Protein AF-A0A7X7J1E5-F1 (afdb_monomer)

pLDDT: mean 94.45, std 4.94, range [68.06, 98.44]

Structure (mmCIF, N/CA/C/O backbone):
data_AF-A0A7X7J1E5-F1
#
_en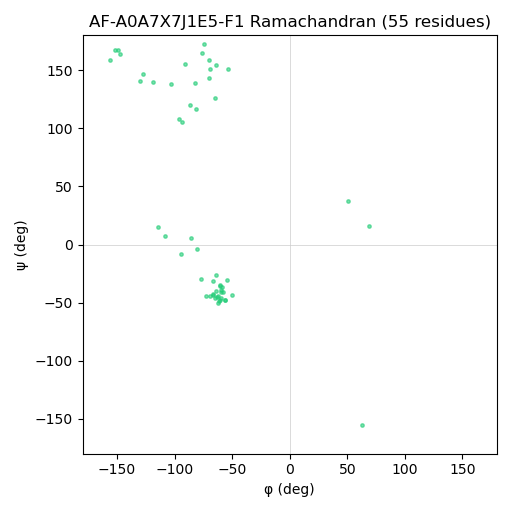try.id   AF-A0A7X7J1E5-F1
#
loop_
_atom_site.group_PDB
_atom_site.id
_atom_site.type_symbol
_atom_site.label_atom_id
_atom_site.label_alt_id
_atom_site.label_comp_id
_atom_site.label_asym_id
_atom_site.label_entity_id
_atom_site.label_seq_id
_atom_site.pdbx_PDB_ins_code
_atom_site.Cartn_x
_atom_site.Cartn_y
_atom_site.Cartn_z
_atom_site.occupancy
_atom_site.B_iso_or_equiv
_atom_site.auth_seq_id
_atom_site.auth_comp_id
_atom_site.auth_asym_id
_atom_site.auth_atom_id
_atom_site.pdbx_PDB_model_num
ATOM 1 N N . MET A 1 1 ? -18.234 -2.746 7.266 1.00 82.12 1 MET A N 1
ATOM 2 C CA . MET A 1 1 ? -16.782 -3.017 7.348 1.00 82.12 1 MET A CA 1
ATOM 3 C C . MET A 1 1 ? -16.037 -1.715 7.129 1.00 82.12 1 MET A C 1
ATOM 5 O O . MET A 1 1 ? -16.578 -0.855 6.438 1.00 82.12 1 MET A O 1
ATOM 9 N N . MET A 1 2 ? -14.871 -1.543 7.750 1.00 94.56 2 MET A N 1
ATOM 10 C CA . MET A 1 2 ? -14.040 -0.351 7.565 1.00 94.56 2 MET A CA 1
ATOM 11 C C . MET A 1 2 ? -13.458 -0.329 6.149 1.00 94.56 2 MET A C 1
ATOM 13 O O . MET A 1 2 ? -13.218 -1.376 5.544 1.00 94.56 2 MET A O 1
ATOM 17 N N . THR A 1 3 ? -13.201 0.863 5.618 1.00 97.56 3 THR A N 1
ATOM 18 C CA . THR A 1 3 ? -12.343 0.995 4.436 1.00 97.56 3 THR A CA 1
ATOM 19 C C . THR A 1 3 ? -10.891 0.672 4.800 1.00 97.56 3 THR A C 1
ATOM 21 O O . THR A 1 3 ? -10.493 0.798 5.959 1.00 97.56 3 THR A O 1
ATOM 24 N N . LYS A 1 4 ? -10.068 0.318 3.803 1.00 96.69 4 LYS A N 1
ATOM 25 C CA . LYS A 1 4 ? -8.619 0.096 3.980 1.00 96.69 4 LYS A CA 1
ATOM 26 C C . LYS A 1 4 ? -7.936 1.260 4.708 1.00 96.69 4 LYS A C 1
ATOM 28 O O . LYS A 1 4 ? -7.187 1.069 5.661 1.00 96.69 4 LYS A O 1
ATOM 33 N N . ARG A 1 5 ? -8.286 2.493 4.324 1.00 96.88 5 ARG A N 1
ATOM 34 C CA . ARG A 1 5 ? -7.793 3.714 4.971 1.00 96.88 5 ARG A CA 1
ATOM 35 C C . ARG A 1 5 ? -8.225 3.808 6.437 1.00 96.88 5 ARG A C 1
ATOM 37 O O . ARG A 1 5 ? -7.375 4.011 7.297 1.00 96.88 5 ARG A O 1
ATOM 44 N N . GLN A 1 6 ? -9.516 3.633 6.723 1.00 98.12 6 GLN A N 1
ATOM 45 C CA . GLN A 1 6 ? -10.040 3.687 8.094 1.00 98.12 6 GLN A CA 1
ATOM 46 C C . GLN A 1 6 ? -9.385 2.639 8.998 1.00 98.12 6 GLN A C 1
ATOM 48 O O . GLN A 1 6 ? -9.106 2.912 10.163 1.00 98.12 6 GLN A O 1
ATOM 53 N N . ARG A 1 7 ? -9.100 1.452 8.454 1.00 97.81 7 ARG A N 1
ATOM 54 C CA . ARG A 1 7 ? -8.404 0.375 9.159 1.00 97.81 7 ARG A CA 1
ATOM 55 C C . ARG A 1 7 ? -7.006 0.797 9.604 1.00 97.81 7 ARG A C 1
ATOM 57 O O . ARG A 1 7 ? -6.655 0.617 10.768 1.00 97.81 7 ARG A O 1
ATOM 64 N N . VAL A 1 8 ? -6.230 1.398 8.701 1.00 97.38 8 VAL A N 1
ATOM 65 C CA . VAL A 1 8 ? -4.889 1.918 9.011 1.00 97.38 8 VAL A CA 1
ATOM 66 C C . VAL A 1 8 ? -4.970 3.071 10.014 1.00 97.38 8 VAL A C 1
ATOM 68 O O . VAL A 1 8 ? -4.248 3.067 11.009 1.00 97.38 8 VAL A O 1
ATOM 71 N N . GLU A 1 9 ? -5.879 4.026 9.808 1.00 98.00 9 GLU A N 1
ATOM 72 C CA . GLU A 1 9 ? -6.071 5.166 10.716 1.00 98.00 9 GLU A CA 1
ATOM 73 C C . GLU A 1 9 ? -6.448 4.721 12.136 1.00 98.00 9 GLU A C 1
ATOM 75 O O . GLU A 1 9 ? -5.894 5.241 13.103 1.00 98.00 9 GLU A O 1
ATOM 80 N N . SER A 1 10 ? -7.317 3.714 12.273 1.00 98.25 10 SER A N 1
ATOM 81 C CA . SER A 1 10 ? -7.683 3.118 13.563 1.00 98.25 10 SER A CA 1
ATOM 82 C C . SER A 1 10 ? -6.452 2.609 14.315 1.00 98.25 10 SER A C 1
ATOM 84 O O . SER A 1 10 ? -6.278 2.924 15.491 1.00 98.25 10 SER A O 1
ATOM 86 N N . VAL A 1 11 ? -5.568 1.863 13.641 1.00 97.81 11 VAL A N 1
ATOM 87 C CA . VAL A 1 11 ? -4.330 1.352 14.254 1.00 97.81 11 VAL A CA 1
ATOM 88 C C . VAL A 1 11 ? -3.422 2.496 14.701 1.00 97.81 11 VAL A C 1
ATOM 90 O O . VAL A 1 11 ? -2.916 2.471 15.821 1.00 97.81 11 VAL A O 1
ATOM 93 N N . LEU A 1 12 ? -3.250 3.524 13.866 1.00 97.75 12 LEU A N 1
ATOM 94 C CA . LEU A 1 12 ? -2.422 4.690 14.194 1.00 97.75 12 LEU A CA 1
ATOM 95 C C . LEU A 1 12 ? -2.964 5.490 15.391 1.00 97.75 12 LEU A C 1
ATOM 97 O O . LEU 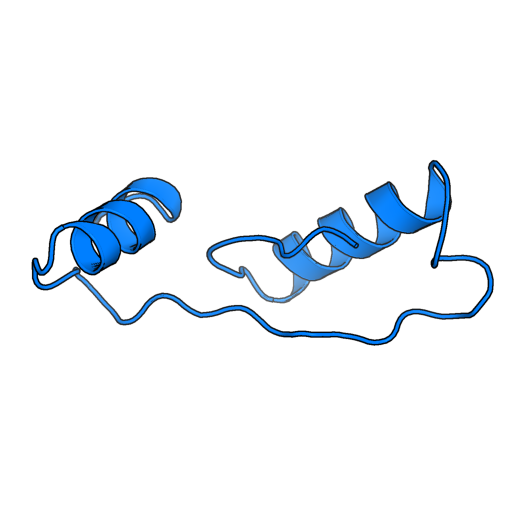A 1 12 ? -2.193 6.123 16.106 1.00 97.75 12 LEU A O 1
ATOM 101 N N . GLN A 1 13 ? -4.271 5.432 15.639 1.00 98.25 13 GLN A N 1
ATOM 102 C CA . GLN A 1 13 ? -4.931 6.035 16.802 1.00 98.25 13 GLN A CA 1
ATOM 103 C C . GLN A 1 13 ? -4.927 5.127 18.047 1.00 98.25 13 GLN A C 1
ATOM 105 O O . GLN A 1 13 ? -5.575 5.443 19.048 1.00 98.25 13 GLN A O 1
ATOM 110 N N . GLY A 1 14 ? -4.248 3.977 17.998 1.00 98.12 14 GLY A N 1
ATOM 111 C CA . GLY A 1 14 ? -4.251 2.988 19.078 1.00 98.12 14 GLY A CA 1
ATOM 112 C C . GLY A 1 14 ? -5.598 2.281 19.271 1.00 98.12 14 GLY A C 1
ATOM 113 O O . GLY A 1 14 ? -5.826 1.674 20.315 1.00 98.12 14 GLY A O 1
ATOM 114 N N . GLN A 1 15 ? -6.503 2.367 18.293 1.00 98.44 15 GLN A N 1
ATOM 115 C CA . GLN A 1 15 ? -7.808 1.710 18.305 1.00 98.44 15 GLN A CA 1
ATOM 116 C C . GLN A 1 15 ? -7.734 0.328 17.647 1.00 98.44 15 GLN A C 1
ATOM 118 O O . GLN A 1 15 ? -6.898 0.070 16.777 1.00 98.44 15 GLN A O 1
ATOM 123 N N . ARG A 1 16 ? -8.655 -0.567 18.022 1.00 97.81 16 ARG A N 1
ATOM 124 C CA . ARG A 1 16 ? -8.748 -1.907 17.431 1.00 97.81 16 ARG A CA 1
ATOM 125 C C . ARG A 1 16 ? -9.515 -1.863 16.095 1.00 97.81 16 ARG A C 1
ATOM 127 O O . ARG A 1 16 ? -10.710 -1.568 16.126 1.00 97.81 16 ARG A O 1
ATOM 134 N N . PRO A 1 17 ? -8.880 -2.194 14.955 1.00 98.06 17 PRO A N 1
ATOM 135 C CA . PRO A 1 17 ? -9.564 -2.266 13.664 1.00 98.06 17 PRO A CA 1
ATOM 136 C C . PRO A 1 17 ? -10.449 -3.519 13.531 1.00 98.06 17 PRO A C 1
ATOM 138 O O . PRO A 1 17 ? -10.396 -4.429 14.362 1.00 98.06 17 PRO A O 1
ATOM 141 N N . ASP A 1 18 ? -11.231 -3.591 12.448 1.00 97.50 18 ASP A N 1
ATOM 142 C CA . ASP A 1 18 ? -12.052 -4.760 12.099 1.00 97.50 18 ASP A CA 1
ATOM 143 C C . ASP A 1 18 ? -11.223 -6.005 11.720 1.00 97.50 18 ASP A C 1
ATOM 145 O O . ASP A 1 18 ? -11.625 -7.129 12.021 1.00 97.50 18 ASP A O 1
ATOM 149 N N . CYS A 1 19 ? -10.040 -5.812 11.139 1.00 96.38 19 CYS A N 1
ATOM 150 C CA . CYS A 1 19 ? -8.972 -6.805 11.0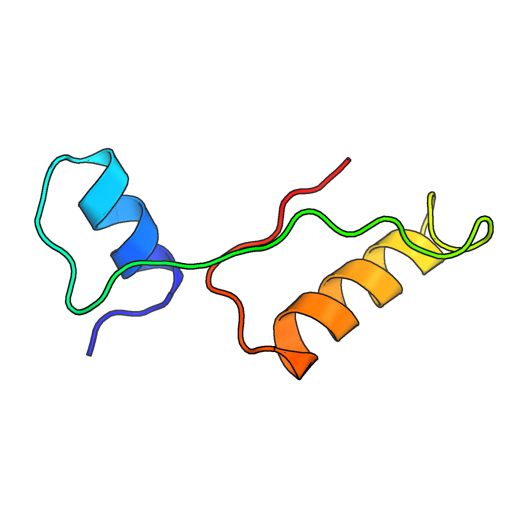11 1.00 96.38 19 CYS A CA 1
ATOM 151 C C . CYS A 1 19 ? -7.597 -6.114 10.958 1.00 96.38 19 CYS A C 1
ATOM 153 O O . CYS A 1 19 ? -7.513 -4.892 10.826 1.00 96.38 19 CYS A O 1
ATOM 155 N N . SER A 1 20 ? -6.506 -6.873 11.097 1.00 96.50 20 SER A N 1
ATOM 156 C CA . SER A 1 20 ? -5.152 -6.311 10.992 1.00 96.50 20 SER A CA 1
ATOM 157 C C . SER A 1 20 ? -4.895 -5.785 9.572 1.00 96.50 20 SER A C 1
ATOM 159 O O . SER A 1 20 ? -5.055 -6.569 8.637 1.00 96.50 20 SER A O 1
ATOM 161 N N . PRO A 1 21 ? -4.474 -4.517 9.385 1.00 97.12 21 PRO A N 1
ATOM 162 C CA . PRO A 1 21 ? -4.070 -4.036 8.070 1.00 97.12 21 PRO A CA 1
ATOM 163 C C . PRO A 1 21 ? -2.741 -4.670 7.640 1.00 97.12 21 PRO A C 1
ATOM 165 O O . PRO A 1 21 ? -1.841 -4.856 8.463 1.00 97.12 21 PRO A O 1
ATOM 168 N N . VAL A 1 22 ? -2.600 -4.969 6.351 1.00 96.00 22 VAL A N 1
ATOM 169 C CA . VAL A 1 22 ? -1.437 -5.642 5.763 1.00 96.00 22 VAL A CA 1
ATOM 170 C C . VAL A 1 22 ? -0.918 -4.880 4.544 1.00 96.00 22 VAL A C 1
ATOM 172 O O . VAL A 1 22 ? -1.669 -4.378 3.708 1.00 96.00 22 VAL A O 1
ATOM 175 N N . SER A 1 23 ? 0.406 -4.823 4.435 1.00 94.88 23 SER A N 1
ATOM 176 C CA . SER A 1 23 ? 1.128 -4.413 3.234 1.00 94.88 23 SER A CA 1
ATOM 177 C C . SER A 1 23 ? 2.464 -5.153 3.173 1.00 94.88 23 SER A C 1
ATOM 179 O O . SER A 1 23 ? 2.898 -5.747 4.165 1.00 94.88 23 SER A O 1
ATOM 181 N N . PHE A 1 24 ? 3.128 -5.105 2.022 1.00 90.00 24 PHE A N 1
ATOM 182 C CA . PHE A 1 24 ? 4.429 -5.724 1.810 1.00 90.00 24 PHE A CA 1
ATOM 183 C C . PHE A 1 24 ? 5.428 -4.726 1.246 1.00 90.00 24 PHE A C 1
ATOM 185 O O . PHE A 1 24 ? 5.101 -3.860 0.435 1.00 90.00 24 PHE A O 1
ATOM 192 N N . TRP A 1 25 ? 6.686 -4.898 1.642 1.00 87.94 25 TRP A N 1
ATOM 193 C CA . TRP A 1 25 ? 7.795 -4.336 0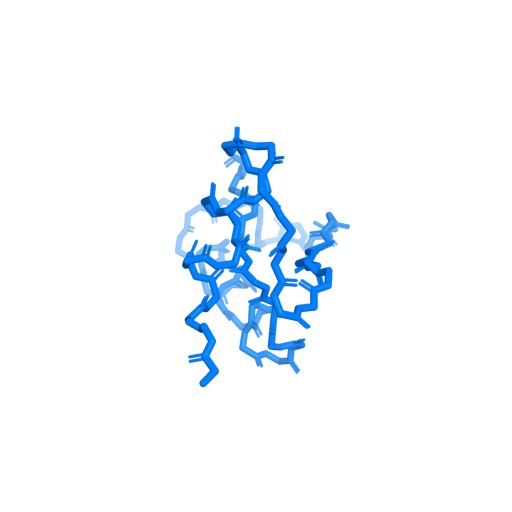.892 1.00 87.94 25 TRP A CA 1
ATOM 194 C C . TRP A 1 25 ? 8.186 -5.325 -0.202 1.00 87.94 25 TRP A C 1
ATOM 196 O O . TRP A 1 25 ? 8.554 -6.465 0.079 1.00 87.94 25 TRP A O 1
ATOM 206 N N . HIS A 1 26 ? 8.102 -4.870 -1.448 1.00 87.81 26 HIS A N 1
ATOM 207 C CA . HIS A 1 26 ? 8.487 -5.637 -2.617 1.00 87.81 26 HIS A CA 1
ATOM 208 C C . HIS A 1 26 ? 9.620 -4.944 -3.383 1.00 87.81 26 HIS A C 1
ATOM 210 O O . HIS A 1 26 ? 9.626 -3.720 -3.527 1.00 87.81 26 HIS A O 1
ATOM 216 N N . HIS A 1 27 ? 10.582 -5.732 -3.866 1.00 90.25 27 HIS A N 1
ATOM 217 C CA . HIS A 1 27 ? 11.619 -5.268 -4.783 1.00 90.25 27 HIS A CA 1
ATOM 218 C C . HIS A 1 27 ? 11.154 -5.544 -6.209 1.00 90.25 27 HIS A C 1
ATOM 220 O O . HIS A 1 27 ? 11.143 -6.694 -6.639 1.00 90.25 27 HIS A O 1
ATOM 226 N N . PHE A 1 28 ? 10.741 -4.489 -6.909 1.00 92.06 28 PHE A N 1
ATOM 227 C CA . PHE A 1 28 ? 10.312 -4.580 -8.300 1.00 92.06 28 PHE A CA 1
ATOM 228 C C . PHE A 1 28 ? 11.504 -4.710 -9.253 1.00 92.06 28 PHE A C 1
ATOM 230 O O . PHE A 1 28 ? 12.649 -4.432 -8.888 1.00 92.06 28 PHE A O 1
ATOM 237 N N . GLU A 1 29 ? 11.213 -5.109 -10.490 1.00 95.19 29 GLU A N 1
ATOM 238 C CA . GLU A 1 29 ? 12.208 -5.222 -11.554 1.00 95.19 29 GLU A CA 1
ATOM 239 C C . GLU A 1 29 ? 12.990 -3.909 -11.745 1.00 95.19 29 GLU A C 1
ATOM 241 O O . GLU A 1 29 ? 12.421 -2.831 -11.559 1.00 95.19 29 GLU A O 1
ATOM 246 N N . PRO A 1 30 ? 14.259 -3.940 -12.200 1.00 95.75 30 PRO A N 1
ATOM 247 C CA . PRO A 1 30 ? 15.087 -2.734 -12.318 1.00 95.75 30 PRO A CA 1
ATOM 248 C C . PRO A 1 30 ? 14.470 -1.598 -13.150 1.00 95.75 30 PRO A C 1
ATOM 250 O O . PRO A 1 30 ? 14.712 -0.429 -12.873 1.00 95.75 30 PRO A O 1
ATOM 253 N N . HIS A 1 31 ? 13.643 -1.916 -14.151 1.00 96.50 31 HIS A N 1
ATOM 254 C CA . HIS A 1 31 ? 12.950 -0.918 -14.978 1.00 96.50 31 HIS A CA 1
ATOM 255 C C . HIS A 1 31 ? 11.679 -0.338 -14.321 1.00 96.50 31 HIS A C 1
ATOM 257 O O . HIS A 1 31 ? 11.052 0.554 -14.885 1.00 96.50 31 HIS A O 1
ATOM 263 N N . GLN A 1 32 ? 11.292 -0.839 -13.145 1.00 95.31 32 GLN A N 1
ATOM 264 C CA . GLN A 1 32 ? 10.086 -0.485 -12.387 1.00 95.31 32 GLN A CA 1
ATOM 265 C C . GLN A 1 32 ? 10.410 0.207 -11.057 1.00 95.31 32 GLN A C 1
ATOM 267 O O . GLN A 1 32 ? 9.556 0.297 -10.182 1.00 95.31 32 GLN A O 1
ATOM 272 N N . ILE A 1 33 ? 11.638 0.690 -10.869 1.00 92.56 33 ILE A N 1
ATOM 273 C CA . ILE A 1 33 ? 12.041 1.351 -9.617 1.00 92.56 33 ILE A CA 1
ATOM 274 C C . ILE A 1 33 ? 11.904 2.879 -9.666 1.00 92.56 33 ILE A C 1
ATOM 276 O O . ILE A 1 33 ? 12.088 3.534 -8.647 1.00 92.56 33 ILE A O 1
ATOM 280 N N . THR A 1 34 ? 11.604 3.467 -10.832 1.00 93.94 34 THR A N 1
ATOM 281 C CA . THR A 1 34 ? 11.411 4.919 -10.983 1.00 93.94 34 THR A CA 1
ATOM 282 C C . THR A 1 34 ? 10.374 5.279 -12.055 1.00 93.94 34 THR A C 1
ATOM 284 O O . THR A 1 34 ? 10.015 4.458 -12.902 1.00 93.94 34 THR A O 1
ATOM 287 N N . GLY A 1 35 ? 9.899 6.527 -12.022 1.00 94.44 35 GLY A N 1
ATOM 288 C CA . GLY A 1 35 ? 8.972 7.094 -13.001 1.00 94.44 35 GLY A CA 1
ATOM 289 C C . GLY A 1 35 ? 7.610 6.394 -13.048 1.00 94.44 35 GLY A C 1
ATOM 290 O O . GLY A 1 35 ? 7.169 5.772 -12.082 1.00 94.44 35 GLY A O 1
ATOM 291 N N . GLN A 1 36 ? 6.940 6.490 -14.200 1.00 96.69 36 GLN A N 1
ATOM 292 C CA . GLN A 1 36 ? 5.608 5.904 -14.393 1.00 96.69 36 GLN A CA 1
ATOM 293 C C . GLN A 1 36 ? 5.611 4.381 -14.210 1.00 96.69 36 GLN A C 1
ATOM 295 O O . GLN A 1 36 ? 4.685 3.830 -13.625 1.00 96.69 36 GLN A O 1
ATOM 300 N N . ALA A 1 37 ? 6.686 3.708 -14.628 1.00 96.25 37 ALA A N 1
ATOM 301 C CA . ALA A 1 37 ? 6.809 2.262 -14.488 1.00 96.25 37 ALA A CA 1
ATOM 302 C C . ALA A 1 37 ? 6.763 1.806 -13.018 1.00 96.25 37 ALA A C 1
ATOM 304 O O . ALA A 1 37 ? 6.183 0.758 -12.731 1.00 96.25 37 ALA A O 1
ATOM 305 N N . ALA A 1 38 ? 7.318 2.596 -12.089 1.00 94.88 38 ALA A N 1
ATOM 306 C CA . ALA A 1 38 ? 7.206 2.329 -10.656 1.00 94.88 38 ALA A CA 1
ATOM 307 C C . ALA A 1 38 ? 5.789 2.527 -10.127 1.00 94.88 38 ALA A C 1
ATOM 309 O O . ALA A 1 38 ? 5.296 1.682 -9.381 1.00 94.88 38 ALA A O 1
ATOM 310 N N . LEU A 1 39 ? 5.116 3.609 -10.532 1.00 95.00 39 LEU A N 1
ATOM 311 C CA . LEU A 1 39 ? 3.726 3.857 -10.141 1.00 95.00 39 LEU A CA 1
ATOM 312 C C . LEU A 1 39 ? 2.813 2.724 -10.616 1.00 95.00 39 LEU A C 1
ATOM 314 O O . LEU A 1 39 ? 2.045 2.185 -9.822 1.00 95.00 39 LEU A O 1
ATOM 318 N N . ASP A 1 40 ? 2.956 2.301 -11.871 1.00 96.25 40 ASP A N 1
ATOM 319 C CA . ASP A 1 40 ? 2.161 1.211 -12.433 1.00 96.25 40 ASP A CA 1
ATOM 3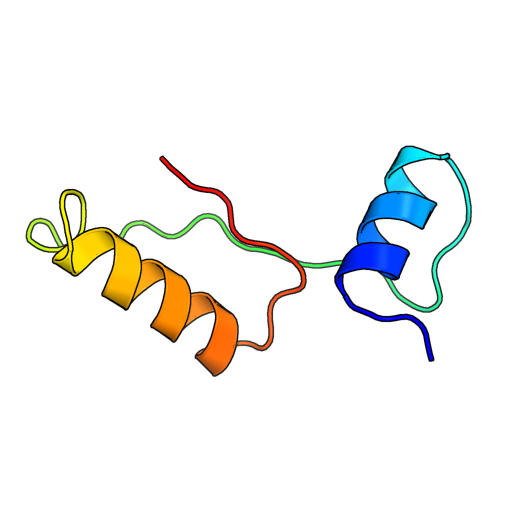20 C C . ASP A 1 40 ? 2.440 -0.117 -11.715 1.00 96.25 40 ASP A C 1
ATOM 322 O O . ASP A 1 40 ? 1.520 -0.892 -11.461 1.00 96.25 40 ASP A O 1
ATOM 326 N N . ALA A 1 41 ? 3.700 -0.399 -11.368 1.00 95.25 41 ALA A N 1
ATOM 327 C CA . ALA A 1 41 ? 4.062 -1.609 -10.636 1.00 95.25 41 ALA A CA 1
ATOM 328 C C . ALA A 1 41 ? 3.500 -1.611 -9.206 1.00 95.25 41 ALA A C 1
ATOM 330 O O . ALA A 1 41 ? 2.937 -2.620 -8.777 1.00 95.25 41 ALA A O 1
ATOM 331 N N . LEU A 1 42 ? 3.584 -0.479 -8.500 1.00 94.81 42 LEU A N 1
ATOM 332 C CA . LEU A 1 42 ? 3.008 -0.301 -7.167 1.00 94.81 42 LEU A CA 1
ATOM 333 C C . LEU A 1 42 ? 1.484 -0.470 -7.191 1.00 94.81 42 LEU A C 1
ATOM 335 O O . LEU A 1 42 ? 0.950 -1.239 -6.395 1.00 94.81 42 LEU A O 1
ATOM 339 N N . LEU A 1 43 ? 0.784 0.191 -8.117 1.00 95.06 43 LEU A N 1
ATOM 340 C CA . LEU A 1 43 ? -0.675 0.093 -8.232 1.00 95.06 43 LEU A CA 1
ATOM 341 C C . LEU A 1 43 ? -1.124 -1.327 -8.586 1.00 95.06 43 LEU A C 1
ATOM 343 O O . LEU A 1 43 ? -1.990 -1.877 -7.908 1.00 95.06 43 LEU A O 1
ATOM 347 N N . ARG A 1 44 ? -0.463 -1.979 -9.554 1.00 95.38 44 ARG A N 1
ATOM 348 C CA . ARG A 1 44 ? -0.733 -3.393 -9.858 1.00 95.38 44 ARG A CA 1
ATOM 349 C C . ARG A 1 44 ? -0.520 -4.291 -8.641 1.00 95.38 44 ARG A C 1
ATOM 351 O O . ARG A 1 44 ? -1.309 -5.206 -8.425 1.00 95.38 44 ARG A O 1
ATOM 358 N N . HIS A 1 45 ? 0.524 -4.054 -7.846 1.00 94.62 45 HIS A N 1
ATOM 359 C CA . HIS A 1 45 ? 0.804 -4.841 -6.642 1.00 94.62 45 HIS A CA 1
ATOM 360 C C . HIS A 1 45 ? -0.265 -4.639 -5.556 1.00 94.62 45 HIS A C 1
ATOM 362 O O . HIS A 1 45 ? -0.721 -5.615 -4.961 1.00 94.62 45 HIS A O 1
ATOM 368 N N . LEU A 1 46 ? -0.705 -3.392 -5.343 1.00 94.62 46 LEU A N 1
ATOM 369 C CA . LEU A 1 46 ? -1.804 -3.049 -4.436 1.00 94.62 46 LEU A CA 1
ATOM 370 C C . LEU A 1 46 ? -3.090 -3.793 -4.798 1.00 94.62 46 LEU A C 1
ATOM 372 O O . LEU A 1 46 ? -3.741 -4.353 -3.919 1.00 94.62 46 LEU A O 1
ATOM 376 N N . GLU A 1 47 ? -3.450 -3.784 -6.080 1.00 95.50 47 GLU A N 1
ATOM 377 C CA . GLU A 1 47 ? -4.685 -4.384 -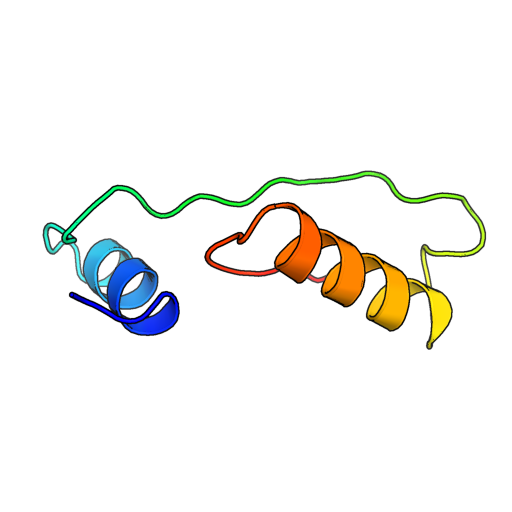6.586 1.00 95.50 47 GLU A CA 1
ATOM 378 C C . GLU A 1 47 ? -4.620 -5.914 -6.584 1.00 95.50 47 GLU A C 1
ATOM 380 O O . GLU A 1 47 ? -5.550 -6.563 -6.115 1.00 95.50 47 GLU A O 1
ATOM 385 N N . THR A 1 48 ? -3.505 -6.495 -7.041 1.00 96.12 48 THR A N 1
ATOM 386 C CA . THR A 1 48 ? -3.334 -7.957 -7.1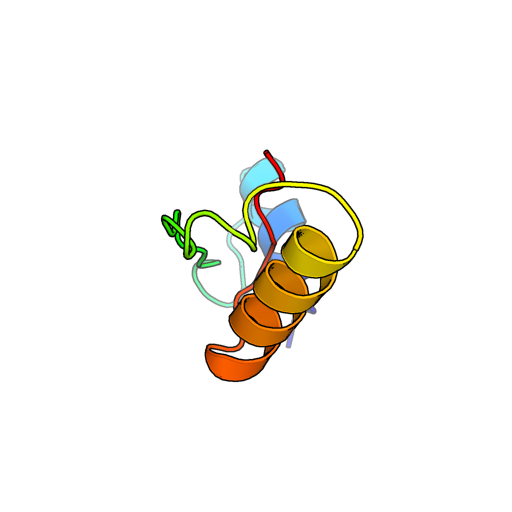54 1.00 96.12 48 THR A CA 1
ATOM 387 C C . THR A 1 48 ? -3.488 -8.664 -5.810 1.00 96.12 48 THR A C 1
ATOM 389 O O . THR A 1 48 ? -4.064 -9.748 -5.748 1.00 96.12 48 THR A O 1
ATOM 392 N N . TYR A 1 49 ? -2.969 -8.062 -4.738 1.00 95.06 49 TYR A N 1
ATOM 393 C CA . TYR A 1 49 ? -2.975 -8.656 -3.398 1.00 95.06 49 TYR A CA 1
ATOM 394 C C . TYR A 1 49 ? -3.951 -7.980 -2.432 1.00 95.06 49 TYR A C 1
ATOM 396 O O . TYR A 1 49 ? -3.938 -8.292 -1.245 1.00 95.06 49 TYR A O 1
ATOM 404 N N . ASP A 1 50 ? -4.773 -7.053 -2.928 1.00 95.38 50 ASP A N 1
ATOM 405 C CA . ASP A 1 50 ? -5.748 -6.291 -2.146 1.00 95.38 50 ASP A CA 1
ATOM 406 C C . ASP A 1 50 ? -5.157 -5.628 -0.881 1.00 95.38 50 ASP A C 1
ATOM 408 O O . ASP A 1 50 ? -5.816 -5.528 0.152 1.00 95.38 50 ASP A O 1
ATOM 412 N N . LEU A 1 51 ? -3.919 -5.121 -0.954 1.00 95.94 51 LEU A N 1
ATOM 413 C CA . LEU A 1 51 ? -3.211 -4.572 0.215 1.00 95.94 51 LEU A CA 1
ATOM 414 C C . LEU A 1 51 ? -3.915 -3.332 0.784 1.00 95.94 51 LEU A C 1
ATOM 416 O O . LEU A 1 51 ? -4.604 -2.604 0.066 1.00 95.94 51 LEU A O 1
ATOM 420 N N . ASP A 1 52 ? -3.723 -3.057 2.074 1.00 96.88 52 ASP A N 1
ATOM 421 C CA . ASP A 1 52 ? -4.391 -1.940 2.752 1.00 96.88 52 ASP A CA 1
ATOM 422 C C . ASP A 1 52 ? -3.770 -0.576 2.432 1.00 96.88 52 ASP A C 1
ATOM 424 O O . ASP A 1 52 ? -4.455 0.448 2.442 1.00 96.88 52 ASP A O 1
ATOM 428 N N . PHE A 1 53 ? -2.470 -0.546 2.154 1.00 94.94 53 PHE A N 1
ATOM 429 C CA . PHE A 1 53 ? -1.733 0.674 1.846 1.00 94.94 53 PHE A CA 1
ATOM 430 C C . PHE A 1 53 ? -0.484 0.370 1.020 1.00 94.94 53 PHE A C 1
ATOM 432 O O . PHE A 1 53 ? 0.035 -0.748 1.025 1.00 94.94 53 PHE A O 1
ATOM 439 N N . LEU A 1 54 ? 0.017 1.39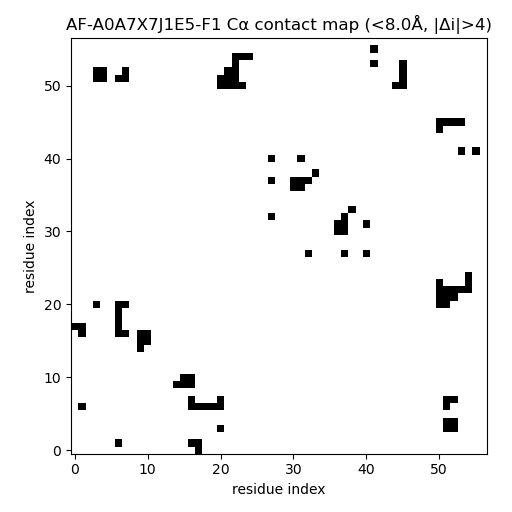2 0.329 1.00 92.94 54 LEU A N 1
ATOM 440 C CA . LEU A 1 54 ? 1.260 1.336 -0.432 1.00 92.94 54 LEU A CA 1
ATOM 441 C C . LEU A 1 54 ? 2.383 2.043 0.313 1.00 92.94 54 LEU A C 1
ATOM 443 O O . LEU A 1 54 ? 2.210 3.150 0.820 1.00 92.94 54 LEU A O 1
ATOM 447 N N . LYS A 1 55 ? 3.563 1.426 0.301 1.00 86.50 55 LYS A N 1
ATOM 448 C CA . LYS A 1 55 ? 4.813 2.084 0.665 1.00 86.50 55 LYS A CA 1
ATOM 449 C C . LYS A 1 55 ? 5.501 2.555 -0.613 1.00 86.50 55 LYS A C 1
ATOM 451 O O . LYS A 1 55 ? 5.994 1.738 -1.385 1.00 86.50 55 LYS A O 1
ATOM 456 N N . VAL A 1 56 ? 5.505 3.867 -0.830 1.00 83.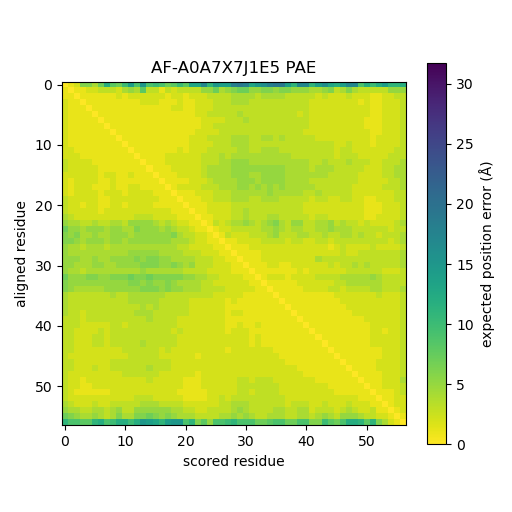88 56 VAL A N 1
ATOM 457 C CA . VAL A 1 56 ? 6.211 4.508 -1.950 1.00 83.88 56 VAL A CA 1
ATOM 458 C C . VAL A 1 56 ? 7.685 4.686 -1.566 1.00 83.88 56 VAL A C 1
ATOM 460 O O . VAL A 1 56 ? 7.979 4.979 -0.405 1.00 83.88 56 VAL A O 1
ATOM 463 N N . MET A 1 57 ? 8.591 4.436 -2.513 1.00 68.06 57 MET A N 1
ATOM 464 C CA . MET A 1 57 ? 10.042 4.635 -2.372 1.00 68.06 57 MET A CA 1
ATOM 465 C C . MET A 1 57 ? 10.466 5.980 -2.942 1.00 68.06 57 MET A C 1
ATOM 467 O O . MET A 1 57 ? 9.887 6.365 -3.982 1.00 68.06 57 MET A O 1
#

Sequence (57 aa):
MMTKRQRVESVLQGQRPDCSPVSFWHHFEPHQITGQAALDALLRHLETYDLDFLKVM

Foldseek 3Di:
DDALVRQVVCVVVVHHHPDHADDDDDDDDPVCLDDPSVVVVQVCRCVVVVHSDTDRD

Secondary structure (DSSP, 8-state):
---HHHHHHHHHTTPPPSS----------GGGSSHHHHHHHHHHHHHHTT-S-----

Radius of gyration: 13.19 Å; Cα contacts (8 Å, |Δi|>4): 54; chains: 1; bounding box: 32×16×34 Å

Mean predicted aligned error: 2.75 Å

Nearest PDB structures (foldseek):
  7o72-assembly1_X  TM=4.246E-01  e=9.225E+00  Saccharomyces cerevisiae S288C

Solvent-accessible surface area (backbone atoms only — not comparable to full-atom values): 3644 Å² total; per-residue (Å²): 131,75,51,52,62,54,27,47,52,28,49,77,70,76,42,88,45,96,59,86,73,50,68,77,92,77,88,66,59,87,80,29,72,53,70,69,48,21,54,53,50,51,50,52,52,38,63,78,68,65,41,42,58,84,83,86,131